Protein AF-A0A9X0K4C0-F1 (afdb_monomer)

Structure (mmCIF, N/CA/C/O backbone):
data_AF-A0A9X0K4C0-F1
#
_entry.id   AF-A0A9X0K4C0-F1
#
loop_
_atom_site.group_PDB
_atom_site.id
_atom_site.type_symbol
_atom_site.label_atom_id
_atom_site.label_alt_id
_atom_site.label_comp_id
_atom_site.label_asym_id
_atom_site.label_entity_id
_atom_site.label_seq_id
_atom_site.pdbx_PDB_ins_code
_atom_site.Cartn_x
_atom_site.Cartn_y
_atom_site.Cartn_z
_atom_site.occupancy
_atom_site.B_iso_or_equiv
_atom_site.auth_seq_id
_atom_site.auth_comp_id
_atom_site.auth_asym_id
_atom_site.auth_atom_id
_atom_site.pdbx_PDB_model_num
ATOM 1 N N . MET A 1 1 ? -14.628 -2.577 6.941 1.00 67.00 1 MET A N 1
ATOM 2 C CA . MET A 1 1 ? -13.771 -1.487 6.429 1.00 67.00 1 MET A CA 1
ATOM 3 C C . MET A 1 1 ? -13.711 -0.261 7.349 1.00 67.00 1 MET A C 1
ATOM 5 O O . MET A 1 1 ? -12.641 0.023 7.866 1.00 67.00 1 MET A O 1
ATOM 9 N N . ASN A 1 2 ? -14.826 0.428 7.628 1.00 72.44 2 ASN A N 1
ATOM 10 C CA . ASN A 1 2 ? -14.828 1.757 8.280 1.00 72.44 2 ASN A CA 1
ATOM 11 C C . ASN A 1 2 ? -14.189 1.833 9.678 1.00 72.44 2 ASN A C 1
ATOM 13 O O . ASN A 1 2 ? -13.791 2.909 10.093 1.00 72.44 2 ASN A O 1
ATOM 17 N N . ARG A 1 3 ? -14.043 0.716 10.403 1.00 84.50 3 ARG A N 1
ATOM 18 C CA . ARG A 1 3 ? -13.412 0.704 11.737 1.00 84.50 3 ARG A CA 1
ATOM 19 C C . ARG A 1 3 ? -11.899 0.971 11.728 1.00 84.50 3 ARG A C 1
ATOM 21 O O . ARG A 1 3 ? -11.341 1.262 12.775 1.00 84.50 3 ARG A O 1
ATOM 28 N N . PHE A 1 4 ? -11.237 0.823 10.579 1.00 85.31 4 PHE A N 1
ATOM 29 C CA . PHE A 1 4 ? -9.786 1.016 10.445 1.00 85.31 4 PHE A CA 1
ATOM 30 C C . PHE A 1 4 ? -9.422 2.423 9.958 1.00 85.31 4 PHE A C 1
ATOM 32 O O . PHE A 1 4 ? -8.267 2.839 10.064 1.00 85.31 4 PHE A O 1
ATOM 39 N N . PHE A 1 5 ? -10.411 3.159 9.449 1.00 86.88 5 PHE A N 1
ATOM 40 C CA . PHE A 1 5 ?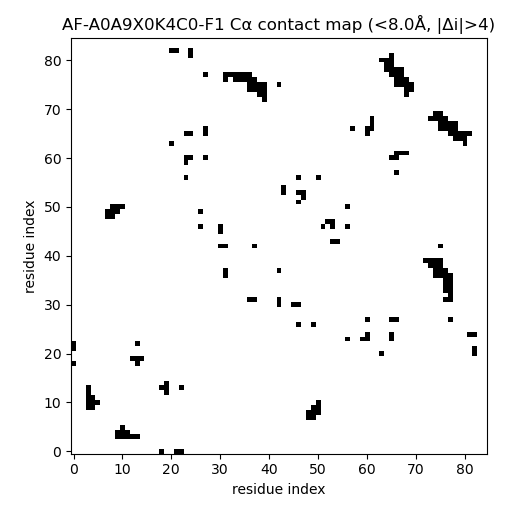 -10.243 4.478 8.864 1.00 86.88 5 PHE A CA 1
ATOM 41 C C . PHE A 1 5 ? -10.882 5.551 9.741 1.00 86.88 5 PHE A C 1
ATOM 43 O O . PHE A 1 5 ? -11.978 5.373 10.265 1.00 86.88 5 PHE A O 1
ATOM 50 N N . THR A 1 6 ? -10.210 6.689 9.850 1.00 86.31 6 THR A N 1
ATOM 51 C CA . THR A 1 6 ? -10.768 7.930 10.387 1.00 86.31 6 THR A CA 1
ATOM 52 C C . THR A 1 6 ? -10.822 8.926 9.236 1.00 86.31 6 THR A C 1
ATOM 54 O O . THR A 1 6 ? -9.807 9.516 8.859 1.00 86.31 6 THR A O 1
ATOM 57 N N . GLY A 1 7 ? -11.997 9.052 8.613 1.00 85.38 7 GLY A N 1
ATOM 58 C CA . GLY A 1 7 ? -12.129 9.726 7.320 1.00 85.38 7 GLY A CA 1
ATOM 59 C C . GLY A 1 7 ? -11.365 8.962 6.236 1.00 85.38 7 GLY A C 1
ATOM 60 O O . GLY A 1 7 ? -11.627 7.784 6.009 1.00 85.38 7 GLY A O 1
ATOM 61 N N . THR A 1 8 ? -10.398 9.616 5.594 1.00 84.75 8 THR A N 1
ATOM 62 C CA . THR A 1 8 ? -9.509 9.008 4.588 1.00 84.75 8 THR A CA 1
ATOM 63 C C . THR A 1 8 ? -8.258 8.362 5.181 1.00 84.75 8 THR A C 1
ATOM 65 O O . THR A 1 8 ? -7.583 7.606 4.489 1.00 84.75 8 THR A O 1
ATOM 68 N N . LYS A 1 9 ? -7.933 8.611 6.456 1.00 88.88 9 LYS A N 1
ATOM 69 C CA . LYS A 1 9 ? -6.697 8.106 7.067 1.00 88.88 9 LYS A CA 1
ATOM 70 C C . LYS A 1 9 ?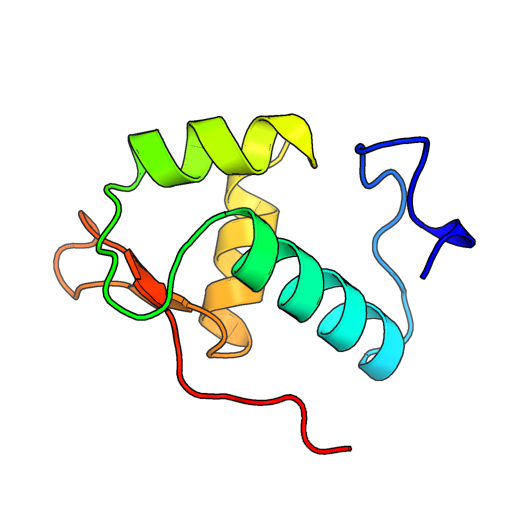 -6.879 6.715 7.651 1.00 88.88 9 LYS A C 1
ATOM 72 O O . LYS A 1 9 ? -7.745 6.508 8.496 1.00 88.88 9 LYS A O 1
ATOM 77 N N . LEU A 1 10 ? -6.016 5.787 7.258 1.00 90.19 10 LEU A N 1
ATOM 78 C CA . LEU A 1 10 ? -5.870 4.485 7.895 1.00 90.19 10 LEU A CA 1
ATOM 79 C C . LEU A 1 10 ? -5.133 4.680 9.227 1.00 90.19 10 LEU A C 1
ATOM 81 O O . LEU A 1 10 ? -3.975 5.086 9.231 1.00 90.19 10 LEU A O 1
ATOM 85 N N . HIS A 1 11 ? -5.789 4.407 10.354 1.00 85.25 11 HIS A N 1
ATOM 86 C CA . HIS A 1 11 ? -5.169 4.551 11.680 1.00 85.25 11 HIS A CA 1
ATOM 87 C C . HIS A 1 11 ? -4.765 3.204 12.296 1.00 85.25 11 HIS A C 1
ATOM 89 O O . HIS A 1 11 ? -3.886 3.164 13.150 1.00 85.25 11 HIS A O 1
ATOM 95 N N . THR A 1 12 ? -5.393 2.105 11.863 1.00 85.19 12 THR A N 1
ATOM 96 C CA . THR A 1 12 ? -5.117 0.755 12.370 1.00 85.19 12 THR A CA 1
ATOM 97 C C . THR A 1 12 ? -4.929 -0.213 11.213 1.00 85.19 12 THR A C 1
ATOM 99 O O . THR A 1 12 ? -5.836 -0.396 10.403 1.00 85.19 12 THR A O 1
ATOM 102 N N . LEU A 1 13 ? -3.784 -0.899 11.172 1.00 83.06 13 LEU A N 1
ATOM 103 C CA . LEU A 1 13 ? -3.603 -2.055 10.297 1.00 83.06 13 LEU A CA 1
ATOM 104 C C . LEU A 1 13 ? -4.344 -3.267 10.887 1.00 83.06 13 LEU A C 1
ATOM 106 O O . LEU A 1 13 ? -4.064 -3.651 12.025 1.00 83.06 13 LEU A O 1
ATOM 110 N N . PRO A 1 14 ? -5.269 -3.903 10.145 1.00 86.19 14 PRO A N 1
ATOM 111 C CA . PRO A 1 14 ? -6.004 -5.051 10.661 1.00 86.19 14 PRO A CA 1
ATOM 112 C C . PRO A 1 14 ? -5.077 -6.221 11.010 1.00 86.19 14 PRO A C 1
ATOM 114 O O . PRO A 1 14 ? -4.186 -6.588 10.237 1.00 86.19 14 PRO A O 1
ATOM 117 N N . ALA A 1 15 ? -5.312 -6.859 12.158 1.00 86.94 15 ALA A N 1
ATOM 118 C CA . ALA A 1 15 ? -4.581 -8.063 12.559 1.00 86.94 15 ALA A CA 1
ATOM 119 C C . ALA A 1 15 ? -4.973 -9.288 11.715 1.00 86.94 15 ALA A C 1
ATOM 121 O O . ALA A 1 15 ? -4.123 -10.118 11.402 1.00 86.94 15 ALA A O 1
ATOM 122 N N . LYS A 1 16 ? -6.250 -9.379 11.317 1.00 89.25 16 LYS A N 1
ATOM 123 C CA . LYS A 1 16 ? -6.770 -10.478 10.499 1.00 89.25 16 LYS A CA 1
ATOM 124 C C . LYS A 1 16 ? -6.273 -10.354 9.050 1.00 89.25 16 LYS A C 1
ATOM 126 O O . LYS A 1 16 ? -6.464 -9.289 8.460 1.00 89.25 16 LYS A O 1
ATOM 131 N N . PRO A 1 17 ? -5.697 -11.417 8.456 1.00 86.81 17 PRO A N 1
ATOM 132 C CA . PRO A 1 17 ? -5.181 -11.377 7.087 1.00 86.81 17 PRO A CA 1
ATOM 133 C C . PRO A 1 17 ? -6.225 -10.963 6.044 1.00 86.81 17 PRO A C 1
ATOM 135 O O . PRO A 1 17 ? -5.932 -10.113 5.211 1.00 86.81 17 PRO A O 1
ATOM 138 N N . ALA A 1 18 ? -7.452 -11.487 6.137 1.00 87.31 18 ALA A N 1
ATOM 139 C CA . ALA A 1 18 ? -8.537 -11.153 5.210 1.00 87.31 18 ALA A CA 1
ATOM 140 C C . ALA A 1 18 ? -8.920 -9.662 5.269 1.00 87.31 18 ALA A C 1
A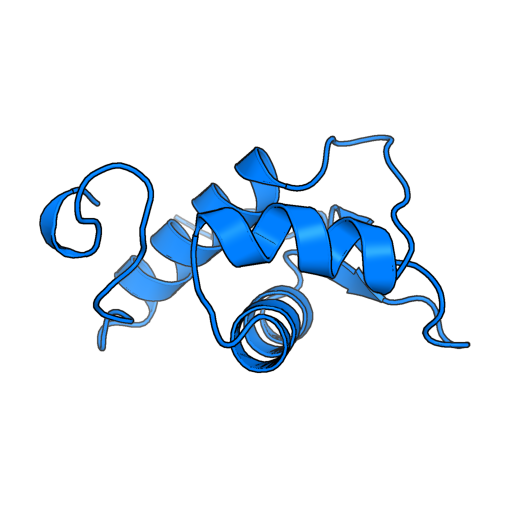TOM 142 O O . ALA A 1 18 ? -8.943 -8.984 4.244 1.00 87.31 18 ALA A O 1
ATOM 143 N N . ASP A 1 19 ? -9.127 -9.118 6.477 1.00 89.69 19 ASP A N 1
ATOM 144 C CA . ASP A 1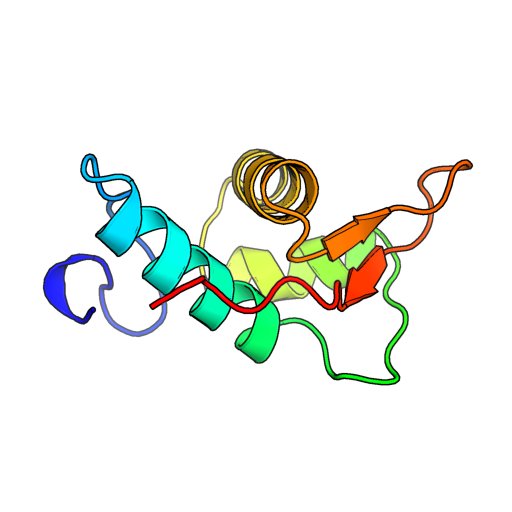 19 ? -9.404 -7.687 6.657 1.00 89.69 19 ASP A CA 1
ATOM 145 C C . ASP A 1 19 ? -8.240 -6.824 6.146 1.00 89.69 19 ASP A C 1
ATOM 147 O O . ASP A 1 19 ? -8.456 -5.787 5.519 1.00 89.69 19 ASP A O 1
ATOM 151 N N . ARG A 1 20 ? -6.992 -7.244 6.400 1.00 90.12 20 ARG A N 1
ATOM 152 C CA . ARG A 1 20 ? -5.797 -6.527 5.940 1.00 90.12 20 ARG A CA 1
ATOM 153 C C . ARG A 1 20 ? -5.732 -6.493 4.423 1.00 90.12 20 ARG A C 1
ATOM 155 O O . ARG A 1 20 ? -5.518 -5.422 3.866 1.00 90.12 20 ARG A O 1
ATOM 162 N N . LEU A 1 21 ? -5.945 -7.631 3.770 1.00 89.75 21 LEU A N 1
ATOM 163 C CA . LEU A 1 21 ? -5.942 -7.723 2.316 1.00 89.75 21 LEU A CA 1
ATOM 164 C C . LEU A 1 21 ? -7.034 -6.839 1.711 1.00 89.75 21 LEU A C 1
ATOM 166 O O . LEU A 1 21 ? -6.762 -6.109 0.764 1.00 89.75 21 LEU A O 1
ATOM 170 N N . GLN A 1 22 ? -8.228 -6.825 2.307 1.00 90.31 22 GLN A N 1
ATOM 171 C CA . GLN A 1 22 ? -9.315 -5.957 1.866 1.00 90.31 22 GLN A CA 1
ATOM 172 C C . GLN A 1 22 ? -8.932 -4.472 1.978 1.00 90.31 22 GLN A C 1
ATOM 174 O O . GLN A 1 22 ? -9.105 -3.723 1.017 1.00 90.31 22 GLN A O 1
ATOM 179 N N . VAL A 1 23 ? -8.361 -4.045 3.113 1.00 92.06 23 VAL A N 1
ATOM 180 C CA . VAL A 1 23 ? -7.860 -2.669 3.295 1.00 92.06 23 VAL A CA 1
ATOM 181 C C . VAL A 1 23 ? -6.780 -2.334 2.262 1.00 92.06 23 VAL A C 1
ATOM 183 O O . VAL A 1 23 ? -6.824 -1.262 1.667 1.00 92.06 23 VAL A O 1
ATOM 186 N N . MET A 1 24 ? -5.828 -3.238 2.020 1.00 93.06 24 MET A N 1
ATOM 187 C CA . MET A 1 24 ? -4.762 -3.023 1.037 1.00 93.06 24 MET A CA 1
ATOM 188 C C . MET A 1 24 ? -5.307 -2.946 -0.397 1.00 93.06 24 MET A C 1
ATOM 190 O O . MET A 1 24 ? -4.878 -2.083 -1.157 1.00 93.06 24 MET A O 1
ATOM 194 N N . ALA A 1 25 ? -6.276 -3.786 -0.766 1.00 91.81 25 ALA A N 1
ATOM 195 C CA . ALA A 1 25 ? -6.917 -3.743 -2.080 1.00 91.81 25 ALA A CA 1
ATOM 196 C C . ALA A 1 25 ? -7.631 -2.404 -2.313 1.00 91.81 25 ALA A C 1
ATOM 198 O O . ALA A 1 25 ? -7.459 -1.791 -3.363 1.00 91.81 25 ALA A O 1
ATOM 199 N N . TYR A 1 26 ? -8.336 -1.895 -1.298 1.00 92.25 26 TYR A N 1
ATOM 200 C CA . TYR A 1 26 ? -8.926 -0.558 -1.350 1.00 92.25 26 TYR A CA 1
ATOM 201 C C . TYR A 1 26 ? -7.869 0.538 -1.541 1.00 92.25 26 TYR A C 1
ATOM 203 O O . TYR A 1 26 ? -8.051 1.425 -2.369 1.00 92.25 26 TYR A O 1
ATOM 211 N N . LEU A 1 27 ? -6.747 0.473 -0.812 1.00 93.81 27 LEU A N 1
ATOM 212 C CA . LEU A 1 27 ? -5.665 1.448 -0.974 1.00 93.81 27 LEU A CA 1
ATOM 213 C C . LEU A 1 27 ? -5.054 1.396 -2.374 1.00 93.81 27 LEU A C 1
ATOM 215 O O . LEU A 1 27 ? -4.820 2.454 -2.943 1.00 93.81 27 LEU A O 1
ATOM 219 N N . ARG A 1 28 ? -4.833 0.202 -2.943 1.00 94.19 28 ARG A N 1
ATOM 220 C CA . ARG A 1 28 ? -4.380 0.033 -4.334 1.00 94.19 28 ARG A CA 1
ATOM 221 C C . ARG A 1 28 ? -5.305 0.781 -5.291 1.00 94.19 28 ARG A C 1
ATOM 223 O O . ARG A 1 28 ? -4.829 1.618 -6.047 1.00 94.19 28 ARG A O 1
ATOM 230 N N . ASP A 1 29 ? -6.602 0.495 -5.223 1.00 93.00 29 ASP A N 1
ATOM 231 C CA . ASP A 1 29 ? -7.597 1.064 -6.141 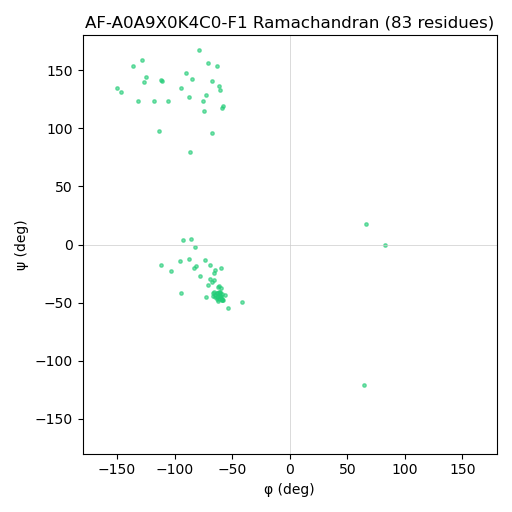1.00 93.00 29 ASP A CA 1
ATOM 232 C C . ASP A 1 29 ? -7.747 2.581 -5.981 1.00 93.00 29 ASP A C 1
ATOM 234 O O . ASP A 1 29 ? -8.126 3.265 -6.923 1.00 93.00 29 ASP A O 1
ATOM 238 N N . ALA A 1 30 ? -7.420 3.118 -4.804 1.00 93.19 30 ALA A N 1
ATOM 239 C CA . ALA A 1 30 ? -7.451 4.551 -4.546 1.00 93.19 30 ALA A CA 1
ATOM 240 C C . ALA A 1 30 ? -6.184 5.299 -4.998 1.00 93.19 30 ALA A C 1
ATOM 242 O O . ALA A 1 30 ? -6.226 6.523 -5.121 1.00 93.19 30 ALA A O 1
ATOM 243 N N . VAL A 1 31 ? -5.050 4.611 -5.188 1.00 94.75 31 VAL A N 1
ATOM 244 C CA . VAL A 1 31 ? -3.764 5.266 -5.496 1.00 94.75 31 VAL A CA 1
ATOM 245 C C . VAL A 1 31 ? -3.233 5.002 -6.893 1.00 94.75 31 VAL A C 1
ATOM 247 O O . VAL A 1 31 ? -2.361 5.756 -7.314 1.00 94.75 31 VAL A O 1
ATOM 250 N N . ILE A 1 32 ? -3.700 3.975 -7.602 1.00 93.75 32 ILE A N 1
ATOM 251 C CA . ILE A 1 32 ? -3.240 3.675 -8.960 1.00 93.75 32 ILE A CA 1
ATOM 252 C C . ILE A 1 32 ? -4.367 3.094 -9.815 1.00 93.75 32 ILE A C 1
ATOM 254 O O . ILE A 1 32 ? -5.054 2.149 -9.416 1.00 93.75 32 ILE A O 1
ATOM 258 N N . ASP A 1 33 ? -4.528 3.644 -11.013 1.00 90.94 33 ASP A N 1
ATOM 259 C CA . ASP A 1 33 ? -5.471 3.121 -11.998 1.00 90.94 33 ASP A CA 1
ATOM 260 C C . ASP A 1 33 ? -4.916 1.883 -12.729 1.00 90.94 33 ASP A C 1
ATOM 262 O O . ASP A 1 33 ? -3.741 1.535 -12.618 1.00 90.94 33 ASP A O 1
ATOM 266 N N . GLY A 1 34 ? -5.779 1.164 -13.458 1.00 87.94 34 GLY A N 1
ATOM 267 C CA . GLY A 1 34 ? -5.427 -0.104 -14.121 1.00 87.94 34 GLY A CA 1
ATOM 268 C C . GLY A 1 34 ? -4.268 -0.001 -15.116 1.00 87.94 34 GLY A C 1
ATOM 269 O O . GLY A 1 34 ? -3.324 -0.785 -15.041 1.00 87.94 34 GLY A O 1
ATOM 270 N N . ASP A 1 35 ? -4.320 0.994 -15.998 1.00 87.25 35 ASP A N 1
ATOM 271 C CA . ASP A 1 35 ? -3.315 1.232 -17.043 1.00 87.25 35 ASP A CA 1
ATOM 272 C C . ASP A 1 35 ? -2.209 2.206 -16.608 1.00 87.25 35 ASP A C 1
ATOM 274 O O . ASP A 1 35 ? -1.333 2.574 -17.394 1.00 87.25 35 ASP A O 1
ATOM 278 N N . GLU A 1 36 ? -2.237 2.654 -15.353 1.00 93.00 36 GLU A N 1
ATOM 279 C CA . GLU A 1 36 ? -1.326 3.677 -14.867 1.00 93.00 36 GLU A CA 1
ATOM 280 C C . GLU A 1 36 ? 0.010 3.081 -14.400 1.00 93.00 36 GLU A C 1
ATOM 282 O O . GLU A 1 36 ? 0.089 2.020 -13.770 1.00 93.00 36 GLU A O 1
ATOM 287 N N . GLN A 1 37 ? 1.088 3.811 -14.683 1.00 93.69 37 GLN A N 1
ATOM 288 C CA . GLN A 1 37 ? 2.405 3.562 -14.117 1.00 93.69 37 GLN A CA 1
ATOM 289 C C . GLN A 1 37 ? 2.840 4.777 -13.304 1.00 93.69 37 GLN A C 1
ATOM 291 O O . GLN A 1 37 ? 2.935 5.888 -13.824 1.00 93.69 37 GLN A O 1
ATOM 296 N N . LEU A 1 38 ? 3.149 4.549 -12.030 1.00 95.44 38 LEU A N 1
ATOM 297 C CA . LEU A 1 38 ? 3.574 5.596 -11.110 1.00 95.44 38 LEU A CA 1
ATOM 298 C C . LEU A 1 38 ? 5.023 5.428 -10.716 1.00 95.44 38 LEU A C 1
ATOM 300 O O . LEU A 1 38 ? 5.482 4.323 -10.431 1.00 95.44 38 LEU A O 1
ATOM 304 N N . ARG A 1 39 ? 5.728 6.548 -10.606 1.00 94.81 39 ARG A N 1
ATOM 305 C CA . ARG A 1 39 ? 7.026 6.576 -9.942 1.00 94.81 39 ARG A CA 1
ATOM 306 C C . ARG A 1 39 ? 6.855 6.397 -8.437 1.00 94.81 39 ARG A C 1
ATOM 308 O O . ARG A 1 39 ? 5.819 6.740 -7.869 1.00 94.81 39 ARG A O 1
ATOM 315 N N . GLU A 1 40 ? 7.911 5.916 -7.791 1.00 93.06 40 GLU A N 1
ATOM 316 C CA . GLU A 1 40 ? 8.051 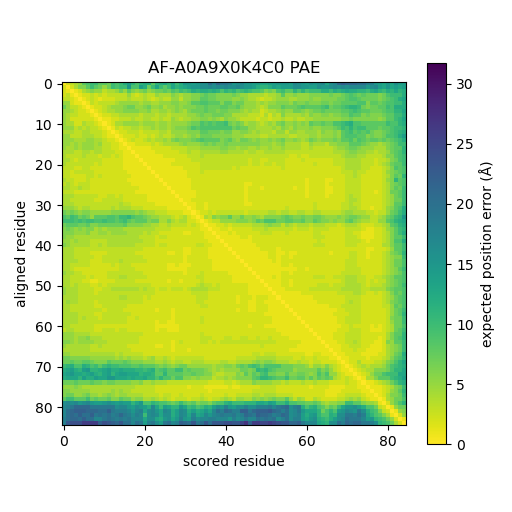5.826 -6.328 1.00 93.06 40 GLU A CA 1
ATOM 317 C C . GLU A 1 40 ? 7.513 7.077 -5.607 1.00 93.06 40 GLU A C 1
ATOM 319 O O . GLU A 1 40 ? 6.710 6.962 -4.681 1.00 93.06 40 GLU A O 1
ATOM 324 N N . GLU A 1 41 ? 7.926 8.261 -6.059 1.00 93.50 41 GLU A N 1
ATOM 325 C CA . GLU A 1 41 ? 7.575 9.554 -5.460 1.00 93.50 41 GLU A CA 1
ATOM 326 C C . GLU A 1 41 ? 6.080 9.876 -5.591 1.00 93.50 41 GLU A C 1
ATOM 328 O O . GLU A 1 41 ? 5.442 10.274 -4.620 1.00 93.50 41 GLU A O 1
ATOM 333 N N . GLN A 1 42 ? 5.505 9.636 -6.773 1.00 95.38 42 GLN A N 1
ATOM 334 C CA . GLN A 1 42 ? 4.083 9.873 -7.047 1.00 95.38 42 GLN A CA 1
ATOM 335 C C . GLN A 1 42 ? 3.206 8.919 -6.233 1.00 95.38 42 GLN A C 1
ATOM 337 O O . GLN A 1 42 ? 2.201 9.323 -5.649 1.00 95.38 42 GLN A O 1
ATOM 342 N N . LEU A 1 43 ? 3.617 7.652 -6.145 1.00 95.31 43 LEU A N 1
ATOM 343 C CA . LEU A 1 43 ? 2.937 6.665 -5.318 1.00 95.31 43 LEU A CA 1
ATOM 344 C C . LEU A 1 43 ? 3.006 7.045 -3.832 1.00 95.31 43 LEU A C 1
ATOM 346 O O . LEU A 1 43 ? 2.008 6.934 -3.122 1.00 95.31 43 LEU A O 1
ATOM 350 N N . ASN A 1 44 ? 4.162 7.520 -3.361 1.00 94.88 44 ASN A N 1
ATOM 3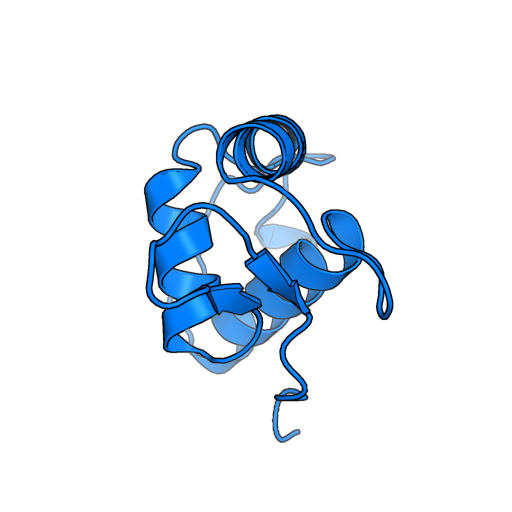51 C CA . ASN A 1 44 ? 4.319 8.009 -1.993 1.00 94.88 44 ASN A CA 1
ATOM 352 C C . ASN A 1 44 ? 3.383 9.179 -1.697 1.00 94.88 44 ASN A C 1
ATOM 354 O O . ASN A 1 44 ? 2.728 9.175 -0.660 1.00 94.88 44 ASN A O 1
ATOM 358 N N . GLU A 1 45 ? 3.291 10.154 -2.597 1.00 95.94 45 GLU A N 1
ATOM 359 C CA . GLU A 1 45 ? 2.415 11.311 -2.421 1.00 95.94 45 GLU A CA 1
ATOM 360 C C . GLU A 1 45 ? 0.946 10.897 -2.260 1.00 95.94 45 GLU A C 1
ATOM 362 O O . GLU A 1 45 ? 0.293 11.296 -1.293 1.00 95.94 45 GLU A O 1
ATOM 367 N N . ARG A 1 46 ? 0.456 10.001 -3.125 1.00 96.00 46 ARG A N 1
ATOM 368 C CA . ARG A 1 46 ? -0.918 9.479 -3.044 1.00 96.00 46 ARG A CA 1
ATOM 369 C C . ARG A 1 46 ? -1.158 8.660 -1.776 1.00 96.00 46 ARG A C 1
ATOM 371 O O . ARG A 1 46 ? -2.166 8.845 -1.098 1.00 96.00 46 ARG A O 1
ATOM 378 N N . LEU A 1 47 ? -0.218 7.790 -1.404 1.00 95.56 47 LEU A N 1
ATOM 379 C CA . LEU A 1 47 ? -0.329 6.971 -0.192 1.00 95.56 47 LEU A CA 1
ATOM 380 C C . LEU A 1 47 ? -0.301 7.797 1.094 1.00 95.56 47 LEU A C 1
ATOM 382 O O . LEU A 1 47 ? -0.939 7.414 2.076 1.00 95.56 47 LEU A O 1
ATOM 386 N N . ARG A 1 48 ? 0.396 8.937 1.098 1.00 95.31 48 ARG A N 1
ATOM 387 C CA . ARG A 1 48 ? 0.541 9.799 2.278 1.00 95.31 48 ARG A CA 1
ATOM 388 C C . ARG A 1 48 ? -0.781 10.407 2.743 1.00 95.31 48 ARG A C 1
ATOM 390 O O . ARG A 1 48 ? -0.912 10.747 3.920 1.00 95.31 48 ARG A O 1
ATOM 397 N N . VAL A 1 49 ? -1.772 10.489 1.852 1.00 94.12 49 VAL A N 1
ATOM 398 C CA . VAL A 1 49 ? -3.156 10.858 2.193 1.00 94.12 49 VAL A CA 1
ATOM 399 C C . VAL A 1 49 ? -3.771 9.844 3.163 1.00 94.12 49 VAL A C 1
ATOM 401 O O . VAL A 1 49 ? -4.503 10.228 4.076 1.00 94.12 49 VAL A O 1
ATOM 404 N N . PHE A 1 50 ? -3.433 8.562 3.006 1.00 93.75 50 PHE A N 1
ATOM 405 C CA . PHE A 1 50 ? -3.996 7.458 3.778 1.00 93.75 50 PHE A CA 1
ATOM 406 C C . PHE A 1 50 ? -3.144 7.091 4.992 1.00 93.75 50 PHE A C 1
ATOM 408 O O . PHE A 1 50 ? -3.697 6.821 6.055 1.00 93.75 50 PHE A O 1
ATOM 415 N N . HIS A 1 51 ? -1.816 7.065 4.857 1.00 93.50 51 HIS A N 1
ATOM 416 C CA . HIS A 1 51 ? -0.919 6.633 5.927 1.00 93.50 51 HIS A CA 1
ATOM 417 C C . HIS A 1 51 ? 0.444 7.347 5.850 1.00 93.50 51 HIS A C 1
ATOM 419 O O . HIS A 1 51 ? 1.022 7.424 4.766 1.00 93.50 51 HIS A O 1
ATOM 425 N N . PRO A 1 52 ? 1.002 7.847 6.972 1.00 91.44 52 PRO A N 1
ATOM 426 C CA . PRO A 1 52 ? 2.285 8.558 6.963 1.00 91.44 52 PRO A CA 1
ATOM 427 C C . PRO A 1 52 ? 3.475 7.650 6.624 1.00 91.44 52 PRO A C 1
ATOM 429 O O . PRO A 1 52 ? 4.429 8.103 5.997 1.00 91.44 52 PRO A O 1
ATOM 432 N N . ASP A 1 53 ? 3.414 6.374 7.010 1.00 94.06 53 ASP A N 1
ATOM 433 C CA . ASP A 1 53 ? 4.422 5.375 6.647 1.00 94.06 53 ASP A CA 1
ATOM 434 C C . ASP A 1 53 ? 4.075 4.753 5.289 1.00 94.06 53 ASP A C 1
ATOM 436 O O . ASP A 1 53 ? 3.456 3.688 5.204 1.00 94.06 53 ASP A O 1
ATOM 440 N N . THR A 1 54 ? 4.403 5.468 4.213 1.00 94.25 54 THR A N 1
ATOM 441 C CA . THR A 1 54 ? 4.115 5.029 2.840 1.00 94.25 54 THR A CA 1
ATOM 442 C C . THR A 1 54 ? 4.976 3.833 2.442 1.00 94.25 54 THR A C 1
ATOM 444 O O . THR A 1 54 ? 4.530 2.982 1.675 1.00 94.25 54 THR A O 1
ATOM 447 N N . ALA A 1 55 ? 6.187 3.713 2.991 1.00 92.69 55 ALA A N 1
ATOM 448 C CA . ALA A 1 55 ? 7.087 2.594 2.737 1.00 92.69 55 ALA A CA 1
ATOM 449 C C . ALA A 1 55 ? 6.491 1.269 3.233 1.00 92.69 55 ALA A C 1
ATOM 451 O O . ALA A 1 55 ? 6.484 0.288 2.484 1.00 92.69 55 ALA A O 1
ATOM 452 N N . LEU A 1 56 ? 5.922 1.255 4.444 1.00 92.69 56 LEU A N 1
ATOM 453 C CA . LEU A 1 56 ? 5.230 0.087 4.988 1.00 92.69 56 LEU A CA 1
ATOM 454 C C . LEU A 1 56 ? 4.068 -0.354 4.092 1.00 92.69 56 LEU A C 1
ATOM 456 O O . LEU A 1 56 ? 3.958 -1.539 3.772 1.00 92.69 56 LEU A O 1
ATOM 460 N N . ILE A 1 57 ? 3.225 0.589 3.663 1.00 94.56 57 ILE A N 1
ATOM 461 C CA . ILE A 1 57 ? 2.068 0.282 2.814 1.00 94.56 57 ILE A CA 1
ATOM 462 C C . ILE A 1 57 ? 2.514 -0.252 1.452 1.00 94.56 57 ILE A C 1
ATOM 464 O O . ILE A 1 57 ? 2.009 -1.281 1.012 1.00 94.56 57 ILE A O 1
ATOM 468 N N . ARG A 1 58 ? 3.507 0.373 0.808 1.00 93.56 58 ARG A N 1
ATOM 469 C CA . ARG A 1 58 ? 4.049 -0.120 -0.470 1.00 93.56 58 ARG A CA 1
ATOM 470 C C . ARG A 1 58 ? 4.589 -1.533 -0.356 1.00 93.56 58 ARG A C 1
ATOM 472 O O . ARG A 1 58 ? 4.316 -2.347 -1.232 1.00 93.56 58 ARG A O 1
ATOM 479 N N . ARG A 1 59 ? 5.305 -1.839 0.730 1.00 92.44 59 ARG A N 1
ATOM 480 C CA . ARG A 1 59 ? 5.805 -3.193 0.973 1.00 92.44 59 ARG A CA 1
ATOM 481 C C . ARG A 1 59 ? 4.660 -4.197 1.034 1.00 92.44 59 ARG A C 1
ATOM 483 O O . ARG A 1 59 ? 4.740 -5.204 0.351 1.00 92.44 59 ARG A O 1
ATOM 490 N N . TYR A 1 60 ? 3.595 -3.911 1.783 1.00 92.56 60 TYR A N 1
ATOM 491 C CA . TYR A 1 60 ? 2.423 -4.792 1.840 1.00 92.56 60 TYR A CA 1
ATOM 492 C C . TYR A 1 60 ? 1.741 -4.956 0.482 1.00 92.56 60 TYR A C 1
ATOM 494 O O . TYR A 1 60 ? 1.388 -6.067 0.100 1.00 92.56 60 TYR A O 1
ATOM 502 N N . LEU A 1 61 ? 1.562 -3.861 -0.254 1.00 93.62 61 LEU A N 1
ATOM 503 C CA . LEU A 1 61 ? 0.941 -3.898 -1.573 1.00 93.62 61 LEU A CA 1
ATOM 504 C C . LEU A 1 61 ? 1.744 -4.760 -2.558 1.00 93.62 61 LEU A C 1
ATOM 506 O O . LEU A 1 61 ? 1.155 -5.528 -3.312 1.00 93.62 61 LEU A O 1
ATOM 510 N N . VAL A 1 62 ? 3.074 -4.666 -2.536 1.00 93.44 62 VAL A N 1
ATOM 511 C CA . VAL A 1 62 ? 3.948 -5.483 -3.389 1.00 93.44 62 VAL A CA 1
ATOM 512 C C . VAL A 1 62 ? 3.995 -6.939 -2.922 1.00 93.44 62 VAL A C 1
ATOM 514 O O . VAL A 1 62 ? 3.847 -7.838 -3.743 1.00 93.44 62 VAL A O 1
ATOM 517 N N . ASP A 1 63 ? 4.140 -7.180 -1.618 1.00 91.56 63 ASP A N 1
ATOM 518 C CA . ASP A 1 63 ? 4.200 -8.526 -1.023 1.00 91.56 63 ASP A CA 1
ATOM 519 C C . ASP A 1 63 ? 2.930 -9.342 -1.313 1.00 91.56 63 ASP A C 1
ATOM 521 O O . ASP A 1 63 ? 2.990 -10.524 -1.643 1.00 91.56 63 ASP A O 1
ATOM 525 N N . HIS A 1 64 ? 1.770 -8.679 -1.303 1.00 90.31 64 HIS A N 1
ATOM 526 C CA . HIS A 1 64 ? 0.490 -9.287 -1.659 1.00 90.31 64 HIS A CA 1
ATOM 527 C C . HIS A 1 64 ? 0.183 -9.277 -3.167 1.00 90.31 64 HIS A C 1
ATOM 529 O O . HIS A 1 64 ? -0.910 -9.676 -3.559 1.00 90.31 64 HIS A O 1
ATOM 535 N N . GLY A 1 65 ? 1.100 -8.829 -4.031 1.00 91.75 65 GLY A N 1
ATOM 536 C CA . GLY A 1 65 ? 0.896 -8.796 -5.486 1.00 91.75 65 GLY A CA 1
ATOM 537 C C . GLY A 1 65 ? -0.191 -7.821 -5.957 1.00 91.75 65 GLY A C 1
ATOM 538 O O . GLY A 1 65 ? -0.676 -7.935 -7.081 1.00 91.75 65 GLY A O 1
ATOM 539 N N . LEU A 1 66 ? -0.582 -6.867 -5.108 1.00 93.31 66 LEU A N 1
ATOM 540 C CA . LEU A 1 66 ? -1.523 -5.790 -5.428 1.00 93.31 66 LEU A CA 1
ATOM 541 C C . LEU A 1 66 ? -0.848 -4.675 -6.234 1.00 93.31 66 LEU A C 1
ATOM 543 O O . LEU A 1 66 ? -1.510 -3.988 -7.011 1.00 93.31 66 LEU A O 1
ATOM 547 N N . LEU A 1 67 ? 0.464 -4.509 -6.064 1.00 94.31 67 LEU A N 1
ATOM 548 C CA . LEU A 1 67 ? 1.320 -3.680 -6.905 1.00 94.31 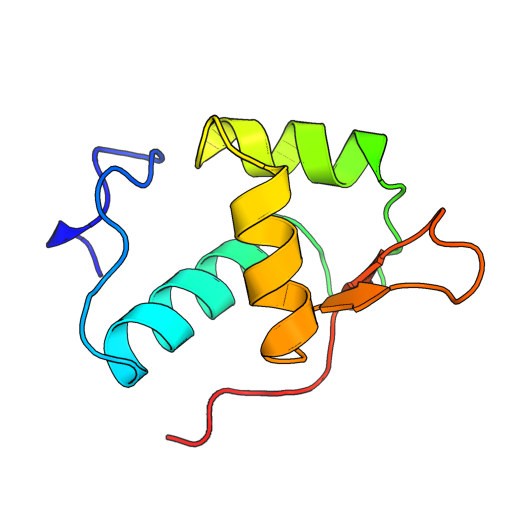67 LEU A CA 1
ATOM 549 C C . LEU A 1 67 ? 2.489 -4.500 -7.440 1.00 94.31 67 LEU A C 1
ATOM 551 O O . LEU A 1 67 ? 3.066 -5.324 -6.735 1.00 94.31 67 LEU A O 1
ATOM 555 N N . LEU A 1 68 ? 2.886 -4.206 -8.671 1.00 93.44 68 LEU A N 1
ATOM 556 C CA . LEU A 1 68 ? 4.100 -4.725 -9.283 1.00 93.44 68 LEU A CA 1
ATOM 557 C C . LEU A 1 68 ? 5.140 -3.613 -9.318 1.00 93.44 68 LEU A C 1
ATOM 559 O O . LEU A 1 68 ? 4.888 -2.547 -9.880 1.00 93.44 68 LEU A O 1
ATOM 563 N N . ARG A 1 69 ? 6.310 -3.864 -8.732 1.00 92.94 69 ARG A N 1
ATOM 564 C CA . ARG A 1 69 ? 7.458 -2.953 -8.765 1.00 92.94 69 ARG A CA 1
ATOM 565 C C . ARG A 1 69 ? 8.378 -3.336 -9.924 1.00 92.94 69 ARG A C 1
ATOM 567 O O . ARG A 1 69 ? 8.679 -4.515 -10.099 1.00 92.94 69 ARG A O 1
ATOM 574 N N . ALA A 1 70 ? 8.833 -2.358 -10.703 1.00 89.69 70 ALA A N 1
ATOM 575 C CA . ALA A 1 70 ? 9.845 -2.585 -11.732 1.00 89.69 70 ALA A CA 1
ATOM 576 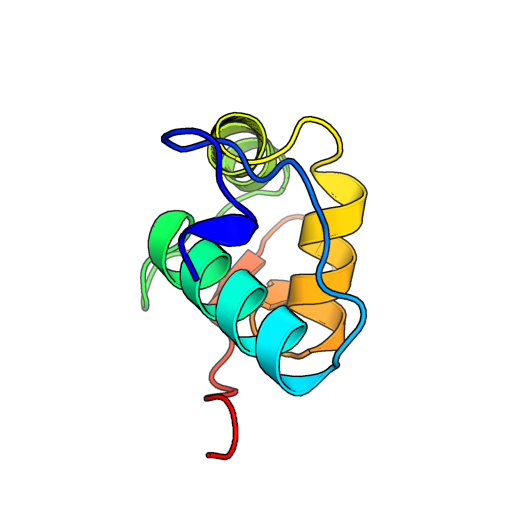C C . ALA A 1 70 ? 11.173 -3.057 -11.113 1.00 89.69 70 ALA A C 1
ATOM 578 O O . ALA A 1 70 ? 11.472 -2.749 -9.958 1.00 89.69 70 ALA A O 1
ATOM 579 N N . ALA A 1 71 ? 11.975 -3.803 -11.877 1.00 82.62 71 ALA A N 1
ATOM 580 C CA . ALA A 1 71 ? 13.224 -4.392 -11.385 1.00 82.62 71 ALA A CA 1
ATOM 581 C C . ALA A 1 71 ? 14.250 -3.331 -10.948 1.00 82.62 71 ALA A C 1
ATOM 583 O O . ALA A 1 71 ? 14.930 -3.505 -9.940 1.00 82.62 71 ALA A O 1
ATOM 584 N N . ASP A 1 72 ? 14.304 -2.206 -11.661 1.00 83.62 72 ASP A N 1
ATOM 585 C CA . ASP A 1 72 ? 15.104 -1.027 -11.310 1.00 83.62 72 ASP A CA 1
ATOM 586 C C . ASP A 1 72 ? 14.512 -0.238 -10.126 1.00 83.62 72 ASP A C 1
ATOM 588 O O . ASP A 1 72 ? 15.178 0.596 -9.520 1.00 83.62 72 ASP A O 1
ATOM 592 N N . GLY A 1 73 ? 13.261 -0.526 -9.761 1.00 78.38 73 GLY A N 1
ATOM 593 C CA . GLY A 1 73 ? 12.598 0.050 -8.606 1.00 78.38 73 GLY A CA 1
ATOM 594 C C . GLY A 1 73 ? 11.979 1.425 -8.798 1.00 78.38 73 GLY A C 1
ATOM 595 O O . GLY A 1 73 ? 11.381 1.932 -7.848 1.00 78.38 73 GLY A O 1
ATOM 596 N N . SER A 1 74 ? 12.082 2.014 -9.989 1.00 83.50 74 SER A N 1
ATOM 597 C CA . SER A 1 74 ? 11.642 3.391 -10.229 1.00 83.50 74 SER A CA 1
ATOM 598 C C . SER A 1 74 ? 10.145 3.512 -10.462 1.00 83.50 74 SER A C 1
ATOM 600 O O . SER A 1 74 ? 9.609 4.612 -10.339 1.00 83.50 74 SER A O 1
ATOM 602 N N . SER A 1 75 ? 9.460 2.413 -10.798 1.00 91.25 75 SER A N 1
ATOM 603 C CA . SER A 1 75 ? 8.039 2.442 -11.135 1.00 91.25 75 SER A CA 1
ATOM 604 C C . SER A 1 75 ? 7.223 1.313 -10.513 1.00 91.25 75 SER A C 1
ATOM 606 O O . SER A 1 75 ? 7.722 0.225 -10.214 1.00 91.25 75 SER A O 1
ATOM 608 N N . TYR A 1 76 ? 5.942 1.607 -10.329 1.00 94.88 76 TYR A N 1
ATOM 609 C CA . TYR A 1 76 ? 4.914 0.732 -9.802 1.00 94.88 76 TYR A CA 1
ATOM 610 C C . TYR A 1 76 ? 3.750 0.692 -10.789 1.00 94.88 76 TYR A C 1
ATOM 612 O O . TYR A 1 76 ? 3.382 1.712 -11.372 1.00 94.88 76 TYR A O 1
ATOM 620 N N . ARG A 1 77 ? 3.177 -0.494 -10.969 1.00 94.38 77 ARG A N 1
ATOM 621 C CA . ARG A 1 77 ? 1.960 -0.735 -11.749 1.00 94.38 77 ARG A CA 1
ATOM 622 C C . ARG A 1 77 ? 0.965 -1.515 -10.910 1.00 94.38 77 ARG A C 1
ATOM 624 O O . ARG A 1 77 ? 1.361 -2.189 -9.953 1.00 94.38 77 ARG A O 1
ATOM 631 N N . ARG A 1 78 ? -0.311 -1.452 -11.276 1.00 93.75 78 ARG A N 1
ATOM 632 C CA . ARG A 1 78 ? -1.337 -2.281 -10.647 1.00 93.75 78 ARG A CA 1
ATOM 633 C C . ARG A 1 78 ? -1.010 -3.763 -10.857 1.00 93.75 78 ARG A C 1
ATOM 635 O O . ARG A 1 78 ? -0.635 -4.176 -11.951 1.00 93.75 78 ARG A O 1
ATOM 642 N N . GLY A 1 79 ? -1.093 -4.543 -9.786 1.00 89.69 79 GLY A N 1
ATOM 643 C CA . GLY A 1 79 ? -1.005 -5.996 -9.846 1.00 89.69 79 GLY A CA 1
ATOM 644 C C . GLY A 1 79 ? -2.384 -6.621 -10.028 1.00 89.69 79 GLY A C 1
ATOM 645 O O . GLY A 1 79 ? -3.383 -6.093 -9.536 1.00 89.69 79 GLY A O 1
ATOM 646 N N . ASP A 1 80 ? -2.423 -7.753 -10.727 1.00 76.50 80 ASP A N 1
ATOM 647 C CA . ASP A 1 80 ? -3.662 -8.454 -11.088 1.00 76.50 80 ASP A CA 1
ATOM 648 C C . ASP A 1 80 ? -4.208 -9.343 -9.960 1.00 76.50 80 ASP A C 1
ATOM 650 O O . ASP A 1 80 ? -5.275 -9.936 -10.092 1.00 76.50 80 ASP A O 1
ATOM 654 N N . ARG A 1 81 ? -3.515 -9.441 -8.811 1.00 66.69 81 ARG A N 1
ATOM 655 C CA . ARG A 1 81 ? -4.006 -10.275 -7.710 1.00 66.69 81 ARG A CA 1
ATOM 656 C C . ARG A 1 81 ? -5.280 -9.664 -7.123 1.00 66.69 81 ARG A C 1
ATOM 658 O O . ARG A 1 81 ? -5.240 -8.768 -6.278 1.00 66.69 81 ARG A O 1
ATOM 665 N N . LEU A 1 82 ? -6.430 -10.149 -7.575 1.00 57.31 82 LEU A N 1
ATOM 666 C CA . LEU A 1 82 ? -7.695 -9.966 -6.882 1.00 57.31 82 LEU A CA 1
ATOM 667 C C . LEU A 1 82 ? -7.635 -10.763 -5.569 1.00 57.31 82 LEU A C 1
ATOM 669 O O . LEU A 1 82 ? -7.060 -11.855 -5.548 1.00 57.31 82 LEU A O 1
ATOM 673 N N . PRO A 1 83 ? -8.169 -10.231 -4.458 1.00 52.59 83 PRO A N 1
ATOM 674 C CA . PRO A 1 83 ? -8.291 -11.013 -3.239 1.00 52.59 83 PRO A CA 1
ATOM 675 C C . PRO A 1 83 ? -9.153 -12.243 -3.539 1.00 52.59 83 PRO A C 1
ATOM 677 O O . PRO A 1 83 ? -10.304 -12.099 -3.946 1.00 52.59 83 PRO A O 1
ATOM 680 N N . GLU A 1 84 ? -8.578 -13.437 -3.393 1.00 49.28 84 GLU A N 1
ATOM 681 C CA . GLU A 1 84 ? -9.344 -14.685 -3.406 1.00 49.28 84 GLU A CA 1
ATOM 682 C C . GLU A 1 84 ? -10.379 -14.583 -2.274 1.00 49.28 84 GLU A C 1
ATOM 684 O O . GLU A 1 84 ? -10.015 -14.307 -1.127 1.00 49.28 84 GLU A O 1
ATOM 689 N N . ALA A 1 85 ? -11.657 -14.648 -2.663 1.00 44.97 85 ALA A N 1
ATOM 690 C CA . ALA A 1 85 ? -12.825 -14.363 -1.828 1.00 44.97 85 ALA A CA 1
ATOM 691 C C . ALA A 1 85 ? -13.010 -15.365 -0.681 1.00 44.97 85 ALA A C 1
ATOM 693 O O . ALA A 1 85 ? -12.716 -16.564 -0.887 1.00 44.97 85 ALA A O 1
#

Foldseek 3Di:
DVVQDDDQARPDQDPDPLVNVVVLLVLLVQQADQPDKDFPVSSQVSCCSHYVPSVVSVVVCVVQQQWDADPVRGIIHGGPDDPPD

Mean predicted aligned error: 4.66 Å

Secondary structure (DSSP, 8-state):
-GGGEETTEE----SSHHHHHHHHHHHHHHH--TT-EEEHHHHHHHHHTT-S-HHHHHHHHHHTTSEEE-TTSSEEEE---PPP-

Radius of gyration: 12.12 Å; Cα contacts (8 Å, |Δi|>4): 110; chains: 1; bounding box: 30×26×30 Å

Sequence (85 aa):
MNRFFTGTKLHTLPAKPADRLQVMAYLRDAVIDGDEQLREEQLNERLRVFHPDTALIRRYLVDHGLLLRAADGSSYRRGDRLPEA

Solvent-accessible surface area (backbone atoms only — not comparable to full-atom values): 4898 Å² total; per-residue (Å²): 118,73,92,32,36,63,85,74,28,54,79,49,84,56,87,50,67,67,58,31,51,52,54,48,52,53,50,41,67,73,58,47,51,83,92,42,75,36,39,56,68,59,45,38,59,51,37,44,66,32,30,86,62,33,67,62,52,50,50,52,32,40,76,63,35,38,28,42,69,43,94,91,57,58,36,38,31,57,31,85,54,67,81,84,127

Nearest PDB structures (foldseek):
  5y6i-assembly1_B  TM=6.450E-01  e=7.653E-02  Pseudomonas aeruginosa
  5whm-assembly1_A  TM=5.760E-01  e=1.147E-01  Brucella abortus
  2o0y-assembly2_D  TM=6.287E-01  e=2.406E-01  Rhodococcus sp. (in: high G+C Gram-positive bacteria)
  1qzz-assembly1_A  TM=5.643E-01  e=1.965E-01  Streptomyces purpurascens
  3ihu-assembly2_B  TM=5.120E-01  e=4.719E-01  Cupriavidus pinatubonensis JMP134

pLDDT: mean 88.17, std 10.1, range [44.97, 96.0]